Protein AF-A0A835IM68-F1 (afdb_monomer_lite)

Radius of gyration: 23.25 Å; chains: 1; bounding box: 70×31×59 Å

Secondary structure (DSSP, 8-state):
-GGGS-S---SS--THHHHHHHHHHHHHHHHHHHHHHHHHHHHHHHHHHHHHHHHTT-S-SS-HHHHHHIIIIISHHHHHHHHTPPPPTTTTTSPP----HHHHHHHHHHHHHHHHTS---TTGGGSPPPPTTS-SS-HHHHHHHHHHHHHHHHGGG--

pLDDT: mean 71.85, std 14.04, range [32.81, 92.25]

Foldseek 3Di:
DVVVPDPDDDPPPDPVVVVVVVQVVLQQVVLVVVLVVLLVLVVVVVVVVQVVCVVVVHPGPDDVVRVCCCNPPVSVPVSVVSSPDDGDPCSVVDDDPDDPVVVCCLVPVLVVVLVVPPPDPPCPVVDDPDDPPPDPADPVSVVSSVVVNVVVSVVVVPD

InterPro domains:
  IPR006068 Cation-transporting P-type ATPase, C-terminal [PF00689] (60-96)
  IPR006068 Cation-transporting P-type ATPase, C-terminal [PF00689] (97-151)
  IPR023214 HAD superfamily [G3DSA:3.40.50.1000] (1-20)
  IPR023298 P-type ATPase, transmembrane domain superfamily [SSF81665] (25-96)
  IPR023298 P-type ATPase, transmembrane domain superfamily [SSF81665] (97-153)

Organism: NCBI:txid261450

Structure (mmCIF, N/CA/C/O backbone):
data_AF-A0A835IM68-F1
#
_entry.id   AF-A0A835IM68-F1
#
loop_
_atom_site.group_PDB
_atom_site.id
_atom_site.type_symbol
_atom_site.label_atom_id
_atom_site.label_alt_id
_atom_site.label_comp_id
_atom_site.label_asym_id
_atom_site.label_entity_id
_atom_site.label_seq_id
_atom_site.pdbx_PDB_ins_code
_atom_site.Cartn_x
_atom_site.Cartn_y
_atom_site.Cartn_z
_atom_site.occupancy
_atom_site.B_iso_or_equiv
_atom_site.auth_seq_id
_atom_site.auth_comp_id
_atom_site.auth_asym_id
_atom_site.auth_atom_id
_atom_site.pdbx_PDB_model_num
ATOM 1 N N . VAL A 1 1 ? 18.210 15.069 -28.637 1.00 78.31 1 VAL A N 1
ATOM 2 C CA . VAL A 1 1 ? 16.852 14.748 -29.146 1.00 78.31 1 VAL A CA 1
ATOM 3 C C . VAL A 1 1 ? 16.296 13.427 -28.615 1.00 78.31 1 VAL A C 1
ATOM 5 O O . VAL A 1 1 ? 15.538 13.490 -27.667 1.00 78.31 1 VAL A O 1
ATOM 8 N N . ALA A 1 2 ? 16.664 12.238 -29.125 1.00 81.75 2 ALA A N 1
ATOM 9 C CA . ALA A 1 2 ? 16.029 10.979 -28.680 1.00 81.75 2 ALA A CA 1
ATOM 10 C C . ALA A 1 2 ? 16.247 10.657 -27.185 1.00 81.75 2 ALA A C 1
ATOM 12 O O . ALA A 1 2 ? 15.293 10.318 -26.500 1.00 81.75 2 ALA A O 1
ATOM 13 N N . LYS A 1 3 ? 17.470 10.851 -26.662 1.00 84.69 3 LYS A N 1
ATOM 14 C CA . LYS A 1 3 ? 17.784 10.690 -25.225 1.00 84.69 3 LYS A CA 1
ATOM 15 C C . LYS A 1 3 ? 17.117 11.735 -24.319 1.00 84.69 3 LYS A C 1
ATOM 17 O O . LYS A 1 3 ? 16.941 11.489 -23.138 1.00 84.69 3 LYS A O 1
ATOM 22 N N . GLU A 1 4 ? 16.778 12.903 -24.859 1.00 86.44 4 GLU A N 1
ATOM 23 C CA . GLU A 1 4 ? 16.136 13.991 -24.101 1.00 86.44 4 GLU A CA 1
ATOM 24 C C . GLU A 1 4 ? 14.607 13.872 -24.110 1.00 86.44 4 GLU A C 1
ATOM 26 O O . GLU A 1 4 ? 13.940 14.514 -23.309 1.00 86.44 4 GLU A O 1
ATOM 31 N N . ALA A 1 5 ? 14.054 13.060 -25.016 1.00 90.75 5 ALA A N 1
ATOM 32 C CA . ALA A 1 5 ? 12.622 12.811 -25.147 1.00 90.75 5 ALA A CA 1
ATOM 33 C C . ALA A 1 5 ? 12.160 11.519 -24.442 1.00 90.75 5 ALA A C 1
ATOM 35 O O . ALA A 1 5 ? 10.974 11.206 -24.476 1.00 90.75 5 ALA A O 1
ATOM 36 N N . SER A 1 6 ? 13.076 10.744 -23.854 1.00 88.12 6 SER A N 1
ATOM 37 C CA . SER A 1 6 ? 12.798 9.450 -23.219 1.00 88.12 6 SER A CA 1
ATOM 38 C C . SER A 1 6 ? 12.772 9.544 -21.691 1.00 88.12 6 SER A C 1
ATOM 40 O O . SER A 1 6 ? 13.704 10.093 -21.110 1.00 88.12 6 SER A O 1
ATOM 42 N N . ASP A 1 7 ? 11.787 8.909 -21.045 1.00 92.25 7 ASP A N 1
ATOM 43 C CA . ASP A 1 7 ? 11.681 8.815 -19.573 1.00 92.25 7 ASP A CA 1
ATOM 44 C C . ASP A 1 7 ? 12.722 7.872 -18.934 1.00 92.25 7 ASP A C 1
ATOM 46 O O . ASP A 1 7 ? 12.962 7.910 -17.728 1.00 92.25 7 ASP A O 1
ATOM 50 N N . LEU A 1 8 ? 13.341 7.009 -19.744 1.00 88.75 8 LEU A N 1
ATOM 51 C CA . LEU A 1 8 ? 14.369 6.055 -19.338 1.00 88.75 8 LEU A CA 1
ATOM 52 C C . LEU A 1 8 ? 15.442 5.974 -20.431 1.00 88.75 8 LEU A C 1
ATOM 54 O O . LEU A 1 8 ? 15.125 5.729 -21.595 1.00 88.75 8 LEU A O 1
ATOM 58 N N . VAL A 1 9 ? 16.712 6.124 -20.050 1.00 91.12 9 VAL A N 1
ATOM 59 C CA . VAL A 1 9 ? 17.873 5.955 -20.937 1.00 91.12 9 VAL A CA 1
ATOM 60 C C . VAL A 1 9 ? 18.780 4.875 -20.362 1.00 91.12 9 VAL A C 1
ATOM 62 O O . VAL A 1 9 ? 19.132 4.921 -19.186 1.00 91.12 9 VAL A O 1
ATOM 65 N N . LEU A 1 10 ? 19.185 3.917 -21.196 1.00 92.12 10 LEU A N 1
ATOM 66 C CA . LEU A 1 10 ? 20.191 2.928 -20.821 1.00 92.12 10 LEU A CA 1
ATOM 67 C C . LEU A 1 10 ? 21.574 3.582 -20.846 1.00 92.12 10 LEU A C 1
ATOM 69 O O . LEU A 1 10 ? 21.976 4.156 -21.857 1.00 92.12 10 LEU A O 1
ATOM 73 N N . ALA A 1 11 ? 22.287 3.519 -19.725 1.00 91.44 11 ALA A N 1
ATOM 74 C CA . ALA A 1 11 ? 23.634 4.075 -19.615 1.00 91.44 11 ALA A CA 1
ATOM 75 C C . ALA A 1 11 ? 24.703 3.166 -20.249 1.00 91.44 11 ALA A C 1
ATOM 77 O O . ALA A 1 11 ? 25.773 3.642 -20.615 1.00 91.44 11 ALA A O 1
ATOM 78 N N . ASP A 1 12 ? 24.408 1.871 -20.363 1.00 91.56 12 ASP A N 1
ATOM 79 C CA . ASP A 1 12 ? 25.309 0.801 -20.795 1.00 91.56 12 ASP A CA 1
ATOM 80 C C . ASP A 1 12 ? 24.985 0.250 -22.197 1.00 91.56 12 ASP A C 1
ATOM 82 O O . ASP A 1 12 ? 25.613 -0.714 -22.632 1.00 91.56 12 ASP A O 1
ATOM 86 N N . ASP A 1 13 ? 23.998 0.834 -22.891 1.00 90.19 13 ASP A N 1
ATOM 87 C CA . ASP A 1 13 ? 23.469 0.396 -24.193 1.00 90.19 13 ASP A CA 1
ATOM 88 C C . ASP A 1 13 ? 23.094 -1.110 -24.255 1.00 90.19 13 ASP A C 1
ATOM 90 O O . ASP A 1 13 ? 23.002 -1.703 -25.333 1.00 90.19 13 ASP A O 1
ATOM 94 N N . ASN A 1 14 ? 22.830 -1.748 -23.103 1.00 92.19 14 ASN A N 1
ATOM 95 C CA . ASN A 1 14 ? 22.529 -3.177 -23.008 1.00 92.19 14 ASN A CA 1
ATOM 96 C C . ASN A 1 14 ? 21.030 -3.436 -22.788 1.00 92.19 14 ASN A C 1
ATOM 98 O O . ASN A 1 14 ? 20.471 -3.149 -21.731 1.00 92.19 14 ASN A O 1
ATOM 102 N N . PHE A 1 15 ? 20.370 -4.086 -23.751 1.00 91.38 15 PHE A N 1
ATOM 103 C CA . PHE A 1 15 ? 18.949 -4.442 -23.639 1.00 91.38 15 PHE A CA 1
ATOM 104 C C . PHE A 1 15 ? 18.629 -5.390 -22.469 1.00 91.38 15 PHE A C 1
ATOM 106 O O . PHE A 1 15 ? 17.493 -5.398 -21.992 1.00 91.38 15 PHE A O 1
ATOM 113 N N . SER A 1 16 ? 19.606 -6.148 -21.954 1.00 92.06 16 SER A N 1
ATOM 114 C CA . SER A 1 16 ? 19.422 -6.972 -20.749 1.00 92.06 16 SER A CA 1
ATOM 115 C C . SER A 1 16 ? 19.052 -6.136 -19.519 1.00 92.06 16 SER A C 1
ATOM 117 O O . SER A 1 16 ? 18.350 -6.629 -18.637 1.00 92.06 16 SER A O 1
ATOM 119 N N . THR A 1 17 ? 19.473 -4.872 -19.468 1.00 91.81 17 THR A N 1
ATOM 120 C CA . THR A 1 17 ? 19.184 -3.946 -18.366 1.00 91.81 17 THR A CA 1
ATOM 121 C C . THR A 1 17 ? 17.692 -3.625 -18.276 1.00 91.81 17 THR A C 1
ATOM 123 O O . THR A 1 17 ? 17.167 -3.458 -17.178 1.00 91.81 17 THR A O 1
ATOM 126 N N . ILE A 1 18 ? 16.962 -3.666 -19.399 1.00 90.62 18 ILE A N 1
ATOM 127 C CA . ILE A 1 18 ? 15.496 -3.530 -19.408 1.00 90.62 18 ILE A CA 1
ATOM 128 C C . ILE A 1 18 ? 14.841 -4.695 -18.662 1.00 90.62 18 ILE A C 1
ATOM 130 O O . ILE A 1 18 ? 13.904 -4.487 -17.895 1.00 90.62 18 ILE A O 1
ATOM 134 N N . VAL A 1 19 ? 15.333 -5.923 -18.854 1.00 90.75 19 VAL A N 1
ATOM 135 C CA . VAL A 1 19 ? 14.782 -7.104 -18.173 1.00 90.75 19 VAL A CA 1
ATOM 136 C C . VAL A 1 19 ? 14.965 -6.963 -16.665 1.00 90.75 19 VAL A C 1
ATOM 138 O O . VAL A 1 19 ? 13.987 -7.106 -15.932 1.00 90.75 19 VAL A O 1
ATOM 141 N N . SER A 1 20 ? 16.173 -6.607 -16.214 1.00 88.31 20 SER A N 1
ATOM 142 C CA . SER A 1 20 ? 16.473 -6.347 -14.799 1.00 88.31 20 SER A CA 1
ATOM 143 C C . SER A 1 20 ? 15.615 -5.217 -14.221 1.00 88.31 20 SER A C 1
ATOM 145 O O . SER A 1 20 ? 15.033 -5.384 -13.151 1.00 88.31 20 SER A O 1
ATOM 147 N N . ALA A 1 21 ? 15.444 -4.114 -14.957 1.00 89.44 21 ALA A N 1
ATOM 148 C CA . ALA A 1 21 ? 14.597 -2.996 -14.545 1.00 89.44 21 ALA A CA 1
ATOM 149 C C . ALA A 1 21 ? 13.120 -3.403 -14.386 1.00 89.44 21 ALA A C 1
ATOM 151 O O . ALA A 1 21 ? 12.444 -2.955 -13.462 1.00 89.44 21 ALA A O 1
ATOM 152 N N . VAL A 1 22 ? 12.608 -4.296 -15.242 1.00 89.81 22 VAL A N 1
ATOM 153 C CA . VAL A 1 22 ? 11.248 -4.843 -15.100 1.00 89.81 22 VAL A CA 1
ATOM 154 C C . VAL A 1 22 ? 11.131 -5.751 -13.869 1.00 89.81 22 VAL A C 1
ATOM 156 O O . VAL A 1 22 ? 10.099 -5.703 -13.195 1.00 89.81 22 VAL A O 1
ATOM 159 N N . VAL A 1 23 ? 12.159 -6.552 -13.547 1.00 88.50 23 VAL A N 1
ATOM 160 C CA . VAL A 1 23 ? 12.186 -7.359 -12.308 1.00 88.50 23 VAL A CA 1
ATOM 161 C C . VAL A 1 23 ? 12.057 -6.448 -11.088 1.00 88.50 23 VAL A C 1
ATOM 163 O O . VAL A 1 23 ? 11.187 -6.660 -10.240 1.00 88.50 23 VAL A O 1
ATOM 166 N N . GLU A 1 24 ? 12.890 -5.412 -11.026 1.00 88.56 24 GLU A N 1
ATOM 167 C CA . GLU A 1 24 ? 12.940 -4.472 -9.909 1.00 88.56 24 GLU A CA 1
ATOM 168 C C . GLU A 1 24 ? 11.653 -3.642 -9.805 1.00 88.56 24 GLU A C 1
ATOM 170 O O . GLU A 1 24 ? 11.061 -3.545 -8.730 1.00 88.56 24 GLU A O 1
ATOM 175 N N . GLY A 1 25 ? 11.124 -3.149 -10.929 1.00 88.31 25 GLY A N 1
ATOM 176 C CA . GLY A 1 25 ? 9.853 -2.421 -10.958 1.00 88.31 25 GLY A CA 1
ATOM 177 C C . GLY A 1 25 ? 8.672 -3.254 -10.445 1.00 88.31 25 GLY A C 1
ATOM 178 O O . GLY A 1 25 ? 7.821 -2.752 -9.706 1.00 88.31 25 GLY A O 1
ATOM 179 N N . ARG A 1 26 ? 8.630 -4.557 -10.763 1.00 85.69 26 ARG A N 1
ATOM 180 C CA . ARG A 1 26 ? 7.615 -5.471 -10.210 1.00 85.69 26 ARG A CA 1
ATOM 181 C C . ARG A 1 26 ? 7.799 -5.698 -8.709 1.00 85.69 26 ARG A C 1
ATOM 183 O O . ARG A 1 26 ? 6.800 -5.821 -7.997 1.00 85.69 26 ARG A O 1
ATOM 190 N N . ALA A 1 27 ? 9.040 -5.755 -8.226 1.00 84.81 27 ALA A N 1
ATOM 191 C CA . ALA A 1 27 ? 9.341 -5.908 -6.804 1.00 84.81 27 ALA A CA 1
ATOM 192 C C . ALA A 1 27 ? 8.857 -4.691 -6.005 1.00 84.81 27 ALA A C 1
ATOM 194 O O . ALA A 1 27 ? 8.093 -4.848 -5.053 1.00 84.81 27 ALA A O 1
ATOM 195 N N . ILE A 1 28 ? 9.183 -3.484 -6.479 1.00 85.81 28 ILE A N 1
ATOM 196 C CA . ILE A 1 28 ? 8.730 -2.218 -5.888 1.00 85.81 28 ILE A CA 1
ATOM 197 C C . ILE A 1 28 ? 7.199 -2.163 -5.834 1.00 85.81 28 ILE A C 1
ATOM 199 O O . ILE A 1 28 ? 6.630 -1.827 -4.797 1.00 85.81 28 ILE A O 1
ATOM 203 N N . TYR A 1 29 ? 6.508 -2.548 -6.913 1.00 83.56 29 TYR A N 1
ATOM 204 C CA . TYR A 1 29 ? 5.042 -2.569 -6.940 1.00 83.56 29 TYR A CA 1
ATOM 205 C C . TYR A 1 29 ? 4.442 -3.490 -5.863 1.00 83.56 29 TYR A C 1
ATOM 207 O O . TYR A 1 29 ? 3.502 -3.108 -5.158 1.00 83.56 29 TYR A O 1
ATOM 215 N N . ASN A 1 30 ? 4.985 -4.701 -5.711 1.00 79.31 30 ASN A N 1
ATOM 216 C CA . ASN A 1 30 ? 4.501 -5.660 -4.718 1.00 79.31 30 ASN A CA 1
ATOM 217 C C . ASN A 1 30 ? 4.745 -5.175 -3.285 1.00 79.31 30 ASN A C 1
ATOM 219 O O . ASN A 1 30 ? 3.839 -5.260 -2.449 1.00 79.31 30 ASN A O 1
ATOM 223 N N . ASN A 1 31 ? 5.923 -4.611 -3.025 1.00 83.69 31 ASN A N 1
ATOM 224 C CA . ASN A 1 31 ? 6.274 -4.031 -1.732 1.00 83.69 31 ASN A CA 1
ATOM 225 C C . ASN A 1 31 ? 5.371 -2.837 -1.402 1.00 83.69 31 ASN A C 1
ATOM 227 O O . ASN A 1 31 ? 4.790 -2.773 -0.319 1.00 83.69 31 ASN A O 1
ATOM 231 N N . MET A 1 32 ? 5.135 -1.950 -2.373 1.00 82.44 32 MET A N 1
ATOM 232 C CA . MET A 1 32 ? 4.243 -0.799 -2.218 1.00 82.44 32 MET A CA 1
ATOM 233 C C . MET A 1 32 ? 2.800 -1.225 -1.905 1.00 82.44 32 MET A C 1
ATOM 235 O O . MET A 1 32 ? 2.119 -0.599 -1.097 1.00 82.44 32 MET A O 1
ATOM 239 N N . LYS A 1 33 ? 2.324 -2.339 -2.466 1.00 78.00 33 LYS A N 1
ATOM 240 C CA . LYS A 1 33 ? 1.007 -2.894 -2.124 1.00 78.00 33 LYS A CA 1
ATOM 241 C C . LYS A 1 33 ? 0.939 -3.444 -0.696 1.00 78.00 33 LYS A C 1
ATOM 243 O O . LYS A 1 33 ? -0.130 -3.416 -0.084 1.00 78.00 33 LYS A O 1
ATOM 248 N N . ALA A 1 34 ? 2.027 -4.000 -0.167 1.00 73.38 34 ALA A N 1
ATOM 249 C CA . ALA A 1 34 ? 2.099 -4.405 1.237 1.00 73.38 34 ALA A CA 1
ATOM 250 C C . ALA A 1 34 ? 2.125 -3.178 2.161 1.00 73.38 34 ALA A C 1
ATOM 252 O O . ALA A 1 34 ? 1.339 -3.116 3.102 1.00 73.38 34 ALA A O 1
ATOM 253 N N . PHE A 1 35 ? 2.922 -2.169 1.810 1.00 81.38 35 PHE A N 1
ATOM 254 C CA . PHE A 1 35 ? 2.977 -0.872 2.485 1.00 81.38 35 PHE A CA 1
ATOM 255 C C . PHE A 1 35 ? 1.600 -0.196 2.582 1.00 81.38 35 PHE A C 1
ATOM 257 O O . PHE A 1 35 ? 1.148 0.140 3.675 1.00 81.38 35 PHE A O 1
ATOM 264 N N . ILE A 1 36 ? 0.882 -0.061 1.460 1.00 79.56 36 ILE A N 1
ATOM 265 C CA . ILE A 1 36 ? -0.449 0.567 1.436 1.00 79.56 36 ILE A CA 1
ATOM 266 C C . ILE A 1 36 ? -1.442 -0.217 2.306 1.00 79.56 36 ILE A C 1
ATOM 268 O O . ILE A 1 36 ? -2.222 0.384 3.043 1.00 79.56 36 ILE A O 1
ATOM 272 N N . ARG A 1 37 ? -1.409 -1.558 2.259 1.00 72.44 37 ARG A N 1
ATOM 273 C CA . ARG A 1 37 ? -2.273 -2.398 3.108 1.00 72.44 37 ARG A CA 1
ATOM 274 C C . ARG A 1 37 ? -1.979 -2.205 4.593 1.00 72.44 37 ARG A C 1
ATOM 276 O O . ARG A 1 37 ? -2.924 -2.116 5.370 1.00 72.44 37 ARG A O 1
ATOM 283 N N . TYR A 1 38 ? -0.704 -2.115 4.967 1.00 77.62 38 TYR A N 1
ATOM 284 C CA . TYR A 1 38 ? -0.294 -1.854 6.344 1.00 77.62 38 TYR A CA 1
ATOM 285 C C . TYR A 1 38 ? -0.819 -0.498 6.834 1.00 77.62 38 TYR A C 1
ATOM 287 O O . TYR A 1 38 ? -1.515 -0.458 7.846 1.00 77.62 38 TYR A O 1
ATOM 295 N N . MET A 1 39 ? -0.597 0.586 6.079 1.00 80.62 39 MET A N 1
ATOM 296 C CA . MET A 1 39 ? -1.063 1.921 6.485 1.00 80.62 39 MET A CA 1
ATOM 297 C C . MET A 1 39 ? -2.587 2.004 6.617 1.00 80.62 39 MET A C 1
ATOM 299 O O . MET A 1 39 ? -3.097 2.554 7.588 1.00 80.62 39 MET A O 1
ATOM 303 N N . ILE A 1 40 ? -3.337 1.434 5.666 1.00 80.81 40 ILE A N 1
ATOM 304 C CA . ILE A 1 40 ? -4.807 1.430 5.742 1.00 80.81 40 ILE A CA 1
ATOM 305 C C . ILE A 1 40 ? -5.278 0.625 6.960 1.00 80.81 40 ILE A C 1
ATOM 307 O O . ILE A 1 40 ? -6.190 1.056 7.663 1.00 80.81 40 ILE A O 1
ATOM 311 N N . SER A 1 41 ? -4.659 -0.527 7.231 1.00 77.12 41 SER A N 1
ATOM 312 C CA . SER A 1 41 ? -5.013 -1.364 8.380 1.00 77.12 41 SER A CA 1
ATOM 313 C C . SER A 1 41 ? -4.716 -0.679 9.716 1.00 77.12 41 SER A C 1
ATOM 315 O O . SER A 1 41 ? -5.540 -0.775 10.625 1.00 77.12 41 SER A O 1
ATOM 317 N N . SER A 1 42 ? -3.576 0.012 9.831 1.00 77.06 42 SER A N 1
ATOM 318 C CA . SER A 1 42 ? -3.186 0.754 11.039 1.00 77.06 42 SER A CA 1
ATOM 319 C C . SER A 1 42 ? -4.206 1.851 11.354 1.00 77.06 42 SER A C 1
ATOM 321 O O . SER A 1 42 ? -4.844 1.831 12.409 1.00 77.06 42 SER A O 1
ATOM 323 N N . ASN A 1 43 ? -4.494 2.705 10.365 1.00 81.25 43 ASN A N 1
ATOM 324 C CA . ASN A 1 43 ? -5.442 3.811 10.506 1.00 81.25 43 ASN A CA 1
ATOM 325 C C . ASN A 1 43 ? -6.855 3.329 10.883 1.00 81.25 43 ASN A C 1
ATOM 327 O O . ASN A 1 43 ? -7.547 3.960 11.680 1.00 81.25 43 ASN A O 1
ATOM 331 N N . VAL A 1 44 ? -7.307 2.200 10.324 1.00 79.56 44 VAL A N 1
ATOM 332 C CA . VAL A 1 44 ? -8.615 1.616 10.666 1.00 79.56 44 VAL A CA 1
ATOM 333 C C . VAL A 1 44 ? -8.621 1.059 12.092 1.00 79.56 44 VAL A C 1
ATOM 335 O O . VAL A 1 44 ? -9.597 1.261 12.817 1.00 79.56 44 VAL A O 1
ATOM 338 N N . GLY A 1 45 ? -7.550 0.377 12.509 1.00 79.50 45 GLY A N 1
ATOM 339 C CA . GLY A 1 45 ? -7.412 -0.143 13.871 1.00 79.50 45 GLY A CA 1
ATOM 340 C C . GLY A 1 45 ? -7.473 0.966 14.920 1.00 79.50 45 GLY A C 1
ATOM 341 O O . GLY A 1 45 ? -8.176 0.837 15.923 1.00 79.50 45 GLY A O 1
ATOM 342 N N . GLU A 1 46 ? -6.815 2.087 14.641 1.00 77.31 46 GLU A N 1
ATOM 343 C CA . GLU A 1 46 ? -6.828 3.271 15.490 1.00 77.31 46 GLU A CA 1
ATOM 344 C C . GLU A 1 46 ? -8.238 3.852 15.662 1.00 77.31 46 GLU A C 1
ATOM 346 O O . GLU A 1 46 ? -8.712 4.012 16.791 1.00 77.31 46 GLU A O 1
ATOM 351 N N . VAL A 1 47 ? -8.957 4.074 14.558 1.00 80.44 47 VAL A N 1
ATOM 352 C CA . VAL A 1 47 ? -10.336 4.589 14.582 1.00 80.44 47 VAL A CA 1
ATOM 353 C C . VAL A 1 47 ? -11.272 3.654 15.351 1.00 80.44 47 VAL A C 1
ATOM 355 O O . VAL A 1 47 ? -12.068 4.117 16.171 1.00 80.44 47 VAL A O 1
ATOM 358 N N . ILE A 1 48 ? -11.173 2.338 15.125 1.00 81.19 48 ILE A N 1
ATOM 359 C CA . ILE A 1 48 ? -11.985 1.345 15.843 1.00 81.19 48 ILE A CA 1
ATOM 360 C C . ILE A 1 48 ? -11.671 1.380 17.340 1.00 81.19 48 ILE A C 1
ATOM 362 O O . ILE A 1 48 ? -12.601 1.324 18.142 1.00 81.19 48 ILE A O 1
ATOM 366 N N . SER A 1 49 ? -10.396 1.497 17.722 1.00 78.44 49 SER A N 1
ATOM 367 C CA . SER A 1 49 ? -9.994 1.543 19.131 1.00 78.44 49 SER A CA 1
ATOM 368 C C . SER A 1 49 ? -10.609 2.739 19.863 1.00 78.44 49 SER A C 1
ATOM 370 O O . SER A 1 49 ? -11.250 2.556 20.896 1.00 78.44 49 SER A O 1
ATOM 372 N N . ILE A 1 50 ? -10.530 3.939 19.276 1.00 81.12 50 ILE A N 1
ATOM 373 C CA . ILE A 1 50 ? -11.098 5.163 19.855 1.00 81.12 50 ILE A CA 1
ATOM 374 C C . ILE A 1 50 ? -12.622 5.050 19.942 1.00 81.12 50 ILE A C 1
ATOM 376 O O . ILE A 1 50 ? -13.215 5.389 20.968 1.00 81.12 50 ILE A O 1
ATOM 380 N N . PHE A 1 51 ? -13.259 4.530 18.890 1.00 80.38 51 PHE A N 1
ATOM 381 C CA . PHE A 1 51 ? -14.701 4.311 18.864 1.00 80.38 51 PHE A CA 1
ATOM 382 C C . PHE A 1 51 ? -15.149 3.332 19.960 1.00 80.38 51 PHE A C 1
ATOM 384 O O . PHE A 1 51 ? -16.109 3.608 20.680 1.00 80.38 51 PHE A O 1
ATOM 391 N N . LEU A 1 52 ? -14.441 2.213 20.142 1.00 77.56 52 LEU A N 1
ATOM 392 C CA . LEU A 1 52 ? -14.779 1.219 21.161 1.00 77.56 52 LEU A CA 1
ATOM 393 C C . LEU A 1 52 ? -14.648 1.800 22.574 1.00 77.56 52 LEU A C 1
ATOM 395 O O . LEU A 1 52 ? -15.569 1.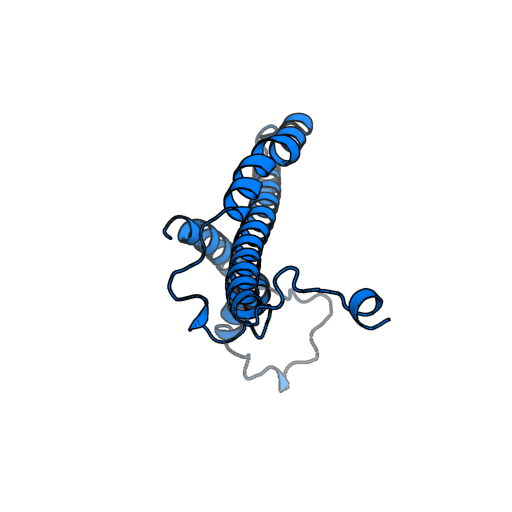669 23.377 1.00 77.56 52 LEU A O 1
ATOM 399 N N . THR A 1 53 ? -13.545 2.493 22.862 1.00 79.69 53 THR A N 1
ATOM 400 C CA . THR A 1 53 ? -13.313 3.145 24.158 1.00 79.69 53 THR A CA 1
ATOM 401 C C . THR A 1 53 ? -14.393 4.185 24.460 1.00 79.69 53 THR A C 1
ATOM 403 O O . THR A 1 53 ? -14.939 4.188 25.564 1.00 79.69 53 THR A O 1
ATOM 406 N N . ALA A 1 54 ? -14.773 4.997 23.466 1.00 79.81 54 ALA A N 1
ATOM 407 C CA . ALA A 1 54 ? -15.842 5.983 23.596 1.00 79.81 54 ALA A CA 1
ATOM 408 C C . ALA A 1 54 ? -17.217 5.334 23.844 1.00 79.81 54 ALA A C 1
ATOM 410 O O . ALA A 1 54 ? -17.969 5.797 24.700 1.00 79.81 54 ALA A O 1
ATOM 411 N N . THR A 1 55 ? -17.548 4.242 23.141 1.00 77.81 55 THR A N 1
ATOM 412 C CA . THR A 1 55 ? -18.834 3.533 23.324 1.00 77.81 55 THR A CA 1
ATOM 413 C C . THR A 1 55 ? -18.937 2.777 24.650 1.00 77.81 55 THR A C 1
ATOM 415 O O . THR A 1 55 ? -20.033 2.658 25.193 1.00 77.81 55 THR A O 1
ATOM 418 N N . LEU A 1 56 ? -17.818 2.289 25.193 1.00 82.12 56 LEU A N 1
ATOM 419 C CA . LEU A 1 56 ? -17.767 1.570 26.470 1.00 82.12 56 LEU A CA 1
ATOM 420 C C . LEU A 1 56 ? -17.631 2.501 27.689 1.00 82.12 56 LEU A C 1
ATOM 422 O O . LEU A 1 56 ? -17.645 2.017 28.819 1.00 82.12 56 LEU A O 1
ATOM 426 N N . GLY A 1 57 ? -17.501 3.819 27.485 1.00 77.06 57 GLY A N 1
ATOM 427 C CA . GLY A 1 57 ? -17.359 4.803 28.566 1.00 77.06 57 GLY A CA 1
ATOM 428 C C . GLY A 1 57 ? -16.058 4.663 29.365 1.00 77.06 57 GLY A C 1
ATOM 429 O O . GLY A 1 57 ? -15.980 5.121 30.504 1.00 77.06 57 GLY A O 1
ATOM 430 N N . ILE A 1 58 ? -15.053 4.000 28.788 1.00 76.62 58 ILE A N 1
ATOM 431 C CA . ILE A 1 58 ? -13.735 3.832 29.403 1.00 76.62 58 ILE A CA 1
ATOM 432 C C . ILE A 1 58 ? -12.989 5.170 29.259 1.00 76.62 58 ILE A C 1
ATOM 434 O O . ILE A 1 58 ? -13.081 5.790 28.196 1.00 76.62 58 ILE A O 1
ATOM 438 N N . PRO A 1 59 ? -12.263 5.643 30.290 1.00 68.69 59 PRO A N 1
ATOM 439 C CA . PRO A 1 59 ? -11.406 6.819 30.158 1.00 68.69 59 PRO A CA 1
ATOM 440 C C . PRO A 1 59 ? -10.435 6.678 28.975 1.00 68.69 59 PRO A C 1
ATOM 442 O O . PRO A 1 59 ? -10.015 5.571 28.638 1.00 68.69 59 PRO A O 1
ATOM 445 N N . GLU A 1 60 ? -10.130 7.812 28.338 1.00 62.62 60 GLU A N 1
ATOM 446 C CA . GLU A 1 60 ? -9.410 7.932 27.061 1.00 62.62 60 GLU A CA 1
ATOM 447 C C . GLU A 1 60 ? -8.228 6.951 26.939 1.00 62.62 60 GLU A C 1
ATOM 449 O O . GLU A 1 60 ? -7.278 7.003 27.717 1.00 62.62 60 GLU A O 1
ATOM 454 N N . TYR A 1 61 ? -8.294 6.050 25.948 1.00 62.66 61 TYR A N 1
ATOM 455 C CA . TYR A 1 61 ? -7.280 5.010 25.721 1.00 62.66 61 TYR A CA 1
ATOM 456 C C . TYR A 1 61 ? -5.965 5.597 25.189 1.00 62.66 61 TYR A C 1
ATOM 458 O O . TYR A 1 61 ? -4.890 5.140 25.569 1.00 62.66 61 TYR A O 1
ATOM 466 N N . LEU A 1 62 ? -6.046 6.629 24.342 1.00 68.88 62 LEU A N 1
ATOM 467 C CA . LEU A 1 62 ? -4.895 7.353 23.802 1.00 68.88 62 LEU A CA 1
ATOM 468 C C . LEU A 1 62 ? -5.162 8.857 23.835 1.00 68.88 62 LEU A C 1
ATOM 470 O O . LEU A 1 62 ? -6.158 9.335 23.295 1.00 68.88 62 LEU A O 1
ATOM 474 N N . ILE A 1 63 ? -4.234 9.607 24.428 1.00 78.50 63 ILE A N 1
ATOM 475 C CA . ILE A 1 63 ? -4.235 11.075 24.379 1.00 78.50 63 ILE A CA 1
ATOM 476 C C . ILE A 1 63 ? -3.927 11.494 2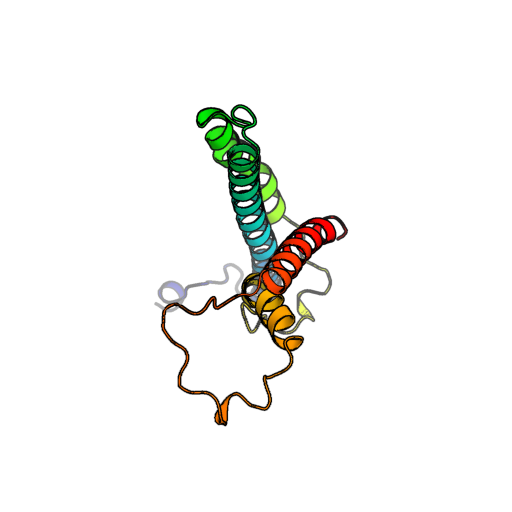2.927 1.00 78.50 63 ILE A C 1
ATOM 478 O O . ILE A 1 63 ? -3.074 10.859 22.300 1.00 78.50 63 ILE A O 1
ATOM 482 N N . PRO A 1 64 ? -4.507 12.583 22.380 1.00 79.00 64 PRO A N 1
ATOM 483 C CA . PRO A 1 64 ? -4.260 13.012 20.995 1.00 79.00 64 PRO A CA 1
ATOM 484 C C . PRO A 1 64 ? -2.774 13.127 20.609 1.00 79.00 64 PRO A C 1
ATOM 486 O O . PRO A 1 64 ? -2.391 12.851 19.476 1.00 79.00 64 PRO A O 1
ATOM 489 N N . VAL A 1 65 ? -1.911 13.483 21.564 1.00 84.31 65 VAL A N 1
ATOM 490 C CA . VAL A 1 65 ? -0.453 13.542 21.365 1.00 84.31 65 VAL A CA 1
ATOM 491 C C . VAL A 1 65 ? 0.167 12.153 21.173 1.00 84.31 65 VAL A C 1
ATOM 493 O O . VAL A 1 65 ? 1.057 11.989 20.344 1.00 84.31 65 VAL A O 1
ATOM 496 N N . GLN A 1 66 ? -0.297 11.143 21.911 1.00 81.06 66 GLN A N 1
ATOM 497 C CA . GLN A 1 66 ? 0.179 9.762 21.771 1.00 81.06 66 GLN A CA 1
ATOM 498 C C . GLN A 1 66 ? -0.262 9.167 20.433 1.00 81.06 66 GLN A C 1
ATOM 500 O O . GLN A 1 66 ? 0.515 8.486 19.776 1.00 81.06 66 GLN A O 1
ATOM 505 N N . LEU A 1 67 ? -1.479 9.500 20.008 1.00 82.69 67 LEU A N 1
ATOM 506 C CA . LEU A 1 67 ? -2.029 9.123 18.713 1.00 82.69 67 LEU A CA 1
ATOM 507 C C . LEU A 1 67 ? -1.198 9.673 17.541 1.00 82.69 67 LEU A C 1
ATOM 509 O O . LEU A 1 67 ? -0.834 8.954 16.610 1.00 82.69 67 LEU A O 1
ATOM 513 N N . LEU A 1 68 ? -0.836 10.957 17.627 1.00 84.12 68 LEU A N 1
ATOM 514 C CA . LEU A 1 68 ? 0.035 11.610 16.654 1.00 84.12 68 LEU A CA 1
ATOM 515 C C . LEU A 1 68 ? 1.423 10.955 16.623 1.00 84.12 68 LEU A C 1
ATOM 517 O O . LEU A 1 68 ? 1.984 10.748 15.550 1.00 84.12 68 LEU A O 1
ATOM 521 N N . LEU A 1 69 ? 1.973 10.616 17.792 1.00 83.94 69 LEU A N 1
ATOM 522 C CA . LEU A 1 69 ? 3.271 9.948 17.891 1.00 83.94 69 LEU A CA 1
ATOM 523 C C . LEU A 1 69 ? 3.257 8.552 17.263 1.00 83.94 69 LEU A C 1
ATOM 525 O O . LEU A 1 69 ? 4.224 8.199 16.591 1.00 83.94 69 LEU A O 1
ATOM 529 N N . VAL A 1 70 ? 2.176 7.787 17.423 1.00 82.19 70 VAL A N 1
ATOM 530 C CA . VAL A 1 70 ? 2.037 6.462 16.802 1.00 82.19 70 VAL A CA 1
ATOM 531 C C . VAL A 1 70 ? 2.041 6.570 15.274 1.00 82.19 70 VAL A C 1
ATOM 533 O O . VAL A 1 70 ? 2.892 5.959 14.627 1.00 82.19 70 VAL A O 1
ATOM 536 N N . ASN A 1 71 ? 1.194 7.428 14.699 1.00 82.00 71 ASN A N 1
ATOM 537 C CA . ASN A 1 71 ? 1.130 7.616 13.243 1.00 82.00 71 ASN A CA 1
ATOM 538 C C . ASN A 1 71 ? 2.426 8.189 12.649 1.00 82.00 71 ASN A C 1
ATOM 540 O O . ASN A 1 71 ? 2.848 7.806 11.560 1.00 82.00 71 ASN A O 1
ATOM 544 N N . LEU A 1 72 ? 3.060 9.140 13.343 1.00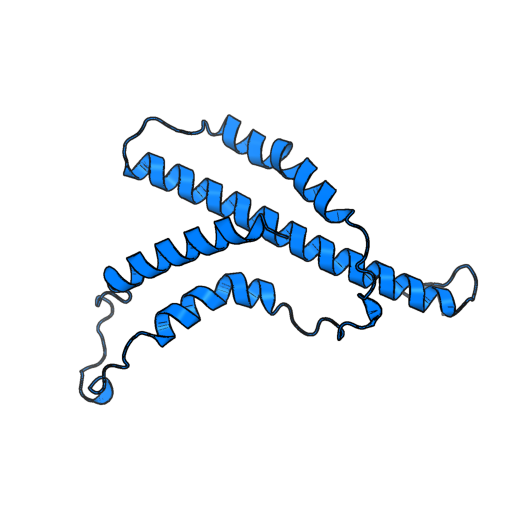 81.56 72 LEU A N 1
ATOM 545 C CA . LEU A 1 72 ? 4.225 9.846 12.810 1.00 81.56 72 LEU A CA 1
ATOM 546 C C . LEU A 1 72 ? 5.528 9.061 12.993 1.00 81.56 72 LEU A C 1
ATOM 548 O O . LEU A 1 72 ? 6.355 9.015 12.085 1.00 81.56 72 LEU A O 1
ATOM 552 N N . VAL A 1 73 ? 5.745 8.490 14.178 1.00 77.75 73 VAL A N 1
ATOM 553 C CA . VAL A 1 73 ? 7.041 7.916 14.573 1.00 77.75 73 VAL A CA 1
ATOM 554 C C . VAL A 1 73 ? 7.017 6.396 14.531 1.00 77.75 73 VAL A C 1
ATOM 556 O O . VAL A 1 73 ? 8.024 5.786 14.180 1.00 77.75 73 VAL A O 1
ATOM 559 N N . THR A 1 74 ? 5.899 5.770 14.892 1.00 75.56 74 THR A N 1
ATOM 560 C CA . THR A 1 74 ? 5.827 4.312 15.032 1.00 75.56 74 THR A CA 1
ATOM 561 C C . THR A 1 74 ? 5.455 3.623 13.727 1.00 75.56 74 THR A C 1
ATOM 563 O O . THR A 1 74 ? 6.021 2.573 13.442 1.00 75.56 74 THR A O 1
ATOM 566 N N . ASP A 1 75 ? 4.603 4.227 12.896 1.00 78.81 75 ASP A N 1
ATOM 567 C CA . ASP A 1 75 ? 4.201 3.632 11.614 1.00 78.81 75 ASP A CA 1
ATOM 568 C C . ASP A 1 75 ? 5.211 3.845 10.480 1.00 78.81 75 ASP A C 1
ATOM 570 O O . ASP A 1 75 ? 5.305 3.018 9.574 1.00 78.81 75 ASP A O 1
ATOM 574 N N . GLY A 1 76 ? 6.036 4.892 10.545 1.00 78.56 76 GLY A N 1
ATOM 575 C CA . GLY A 1 76 ? 7.048 5.183 9.524 1.00 78.56 76 GLY A CA 1
ATOM 576 C C . GLY A 1 76 ? 8.100 4.074 9.336 1.00 78.56 76 GLY A C 1
ATOM 577 O O . GLY A 1 76 ? 8.300 3.619 8.204 1.00 78.56 76 GLY A O 1
ATOM 578 N N . PRO A 1 77 ? 8.783 3.607 10.401 1.00 81.25 77 PRO A N 1
ATOM 579 C CA . PRO A 1 77 ? 9.843 2.603 10.288 1.00 81.25 77 PRO A CA 1
ATOM 580 C C . PRO A 1 77 ? 9.372 1.227 9.776 1.00 81.25 77 PRO A C 1
ATOM 582 O O . PRO A 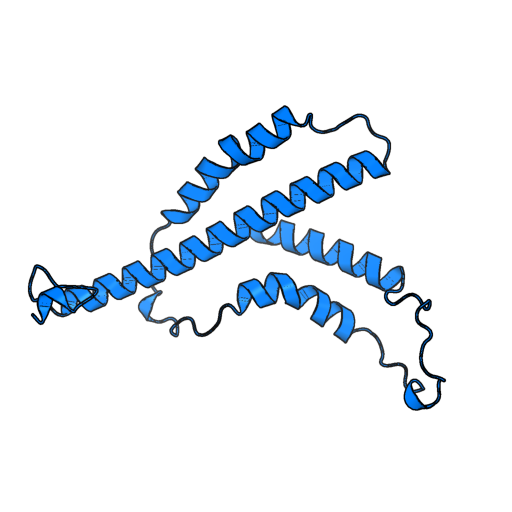1 77 ? 9.994 0.723 8.838 1.00 81.25 77 PRO A O 1
ATOM 585 N N . PRO A 1 78 ? 8.279 0.620 10.289 1.00 74.94 78 PRO A N 1
ATOM 586 C CA . PRO A 1 78 ? 7.748 -0.637 9.759 1.00 74.94 78 PRO A CA 1
ATOM 587 C C . PRO A 1 78 ? 7.286 -0.500 8.309 1.00 74.94 78 PRO A C 1
ATOM 589 O O . PRO A 1 78 ? 7.554 -1.372 7.483 1.00 74.94 78 PRO A O 1
ATOM 592 N N . ALA A 1 79 ? 6.642 0.619 7.971 1.00 75.62 79 ALA A N 1
ATOM 593 C CA . ALA A 1 79 ? 6.145 0.846 6.625 1.00 75.62 79 ALA A CA 1
ATOM 594 C C . ALA A 1 79 ? 7.307 1.032 5.627 1.00 75.62 79 ALA A C 1
ATOM 596 O O . ALA A 1 79 ? 7.308 0.449 4.543 1.00 75.62 79 ALA A O 1
ATOM 597 N N . THR A 1 80 ? 8.365 1.737 6.027 1.00 77.88 80 THR A N 1
ATOM 598 C CA . THR A 1 80 ? 9.590 1.861 5.225 1.00 77.88 80 THR A CA 1
ATOM 599 C C . THR A 1 80 ? 10.287 0.510 5.052 1.00 77.88 80 THR A C 1
ATOM 601 O O . THR A 1 80 ? 10.712 0.181 3.947 1.00 77.88 80 THR A O 1
ATOM 604 N N . ALA A 1 81 ? 10.347 -0.314 6.105 1.00 80.56 81 ALA A N 1
ATOM 605 C CA . ALA A 1 81 ? 10.930 -1.654 6.039 1.00 80.56 81 ALA A CA 1
ATOM 606 C C . ALA A 1 81 ? 10.198 -2.567 5.036 1.00 80.56 81 ALA A C 1
ATOM 608 O O . ALA A 1 81 ? 10.849 -3.287 4.281 1.00 80.56 81 ALA A O 1
ATOM 609 N N . LEU A 1 82 ? 8.864 -2.478 4.947 1.00 78.00 82 LEU A N 1
ATOM 610 C CA . LEU A 1 82 ? 8.069 -3.209 3.949 1.00 78.00 82 LEU A CA 1
ATOM 611 C C . LEU A 1 82 ? 8.387 -2.800 2.501 1.00 78.00 82 LEU A C 1
ATOM 613 O O . LEU A 1 82 ? 8.188 -3.598 1.584 1.00 78.00 82 LEU A O 1
ATOM 617 N N . GLY A 1 83 ? 8.894 -1.582 2.287 1.00 76.62 83 GLY A N 1
ATOM 618 C CA . GLY A 1 83 ? 9.330 -1.089 0.980 1.00 76.62 83 GLY A CA 1
ATOM 619 C C . GLY A 1 83 ? 10.575 -1.799 0.434 1.00 76.62 83 GLY A C 1
ATOM 620 O O . GLY A 1 83 ? 10.717 -1.923 -0.783 1.00 76.62 83 GLY A O 1
ATOM 621 N N . PHE A 1 84 ? 11.435 -2.318 1.316 1.00 80.25 84 PHE A N 1
ATOM 622 C CA . PHE A 1 84 ? 12.745 -2.894 0.975 1.00 80.25 84 PHE A CA 1
ATOM 623 C C . PHE A 1 84 ? 12.773 -4.427 0.935 1.00 80.25 84 PHE A C 1
ATOM 625 O O . PHE A 1 84 ? 13.848 -5.029 0.924 1.00 80.25 84 PHE A O 1
ATOM 632 N N . ASN A 1 85 ? 11.613 -5.081 0.894 1.00 79.31 85 ASN A N 1
ATOM 633 C CA . ASN A 1 85 ? 11.572 -6.535 0.807 1.00 79.31 85 ASN A CA 1
ATOM 634 C C . ASN A 1 85 ? 12.173 -7.047 -0.517 1.00 79.31 85 ASN A C 1
ATOM 636 O O . ASN A 1 85 ? 11.947 -6.451 -1.576 1.00 79.31 85 ASN A O 1
ATOM 640 N N . PRO A 1 86 ? 12.937 -8.154 -0.484 1.00 78.94 86 PRO A N 1
ATOM 641 C CA . PRO A 1 86 ? 13.543 -8.713 -1.683 1.00 78.94 86 PRO A CA 1
ATOM 642 C C . PRO A 1 86 ? 12.477 -9.168 -2.687 1.00 78.94 86 PRO A C 1
ATOM 644 O O . PRO A 1 86 ? 11.377 -9.585 -2.319 1.00 78.94 86 PRO A O 1
ATOM 647 N N . ALA A 1 87 ? 12.822 -9.103 -3.974 1.00 75.06 87 ALA A N 1
ATOM 648 C CA . ALA A 1 87 ? 11.954 -9.563 -5.048 1.00 75.06 87 ALA A CA 1
ATOM 649 C C . ALA A 1 87 ? 11.691 -11.075 -4.939 1.00 75.06 87 ALA A C 1
ATOM 651 O O . ALA A 1 87 ? 12.603 -11.863 -4.697 1.00 75.06 87 ALA A O 1
ATOM 652 N N . ASP A 1 88 ? 10.446 -11.482 -5.172 1.00 77.38 88 ASP A N 1
ATOM 653 C CA . ASP A 1 88 ? 10.067 -12.892 -5.261 1.00 77.38 88 ASP A CA 1
ATOM 654 C C . ASP A 1 88 ? 10.792 -13.575 -6.441 1.00 77.38 88 ASP A C 1
ATOM 656 O O . ASP A 1 88 ? 10.840 -13.035 -7.549 1.00 77.38 88 ASP A O 1
ATOM 660 N N . VAL A 1 89 ? 11.335 -14.775 -6.220 1.00 77.56 89 VAL A N 1
ATOM 661 C CA . VAL A 1 89 ? 12.081 -15.563 -7.219 1.00 77.56 89 VAL A CA 1
ATOM 662 C C . VAL A 1 89 ? 11.279 -15.828 -8.498 1.00 77.56 89 VAL A C 1
ATOM 664 O O . VAL A 1 89 ? 11.861 -15.902 -9.579 1.00 77.56 89 VAL A O 1
ATOM 667 N N . ASP A 1 90 ? 9.947 -15.894 -8.411 1.00 80.50 90 ASP A N 1
ATOM 668 C CA . ASP A 1 90 ? 9.063 -16.120 -9.563 1.00 80.50 90 ASP A CA 1
ATOM 669 C C . ASP A 1 90 ? 8.364 -14.839 -10.073 1.00 80.50 90 ASP A C 1
ATOM 671 O O . ASP A 1 90 ? 7.388 -14.904 -10.829 1.00 80.50 90 ASP A O 1
ATOM 675 N N . ILE A 1 91 ? 8.848 -13.642 -9.714 1.00 79.06 91 ILE A N 1
ATOM 676 C CA . ILE A 1 91 ? 8.171 -12.365 -10.023 1.00 79.06 91 ILE A CA 1
ATOM 677 C C . ILE A 1 91 ? 7.983 -12.086 -11.523 1.00 79.06 91 ILE A C 1
ATOM 679 O O . ILE A 1 91 ? 7.023 -11.422 -11.930 1.00 79.06 91 ILE A O 1
ATOM 683 N N . MET A 1 92 ? 8.867 -12.643 -12.351 1.00 84.50 92 MET A N 1
ATOM 684 C CA . MET A 1 92 ? 8.821 -12.531 -13.812 1.00 84.50 92 MET A CA 1
ATOM 685 C C . MET A 1 92 ? 7.878 -13.538 -14.470 1.00 84.50 92 MET A C 1
ATOM 687 O O . MET A 1 92 ? 7.432 -13.309 -15.591 1.00 84.50 92 MET A O 1
ATOM 691 N N . ARG A 1 93 ? 7.546 -14.637 -13.780 1.00 80.81 93 ARG A N 1
ATOM 692 C CA . ARG A 1 93 ? 6.610 -15.664 -14.268 1.00 80.81 93 ARG A CA 1
ATOM 693 C C . ARG A 1 93 ? 5.155 -15.324 -13.957 1.00 80.81 93 ARG A C 1
ATOM 695 O O . ARG A 1 93 ? 4.246 -15.895 -14.554 1.00 80.81 93 ARG A O 1
ATOM 702 N N . LYS A 1 94 ? 4.925 -14.386 -13.035 1.00 73.12 94 LYS A N 1
ATOM 703 C CA . LYS A 1 94 ? 3.590 -13.886 -12.705 1.00 73.12 94 LYS A CA 1
ATOM 704 C C . LYS A 1 94 ? 3.056 -13.022 -13.856 1.00 73.12 94 LYS A C 1
ATOM 706 O O . LYS A 1 94 ? 3.806 -12.186 -14.381 1.00 73.12 94 LYS A O 1
ATOM 711 N N . PRO A 1 95 ? 1.773 -13.179 -14.242 1.00 68.88 95 PRO A N 1
ATOM 712 C CA . PRO A 1 95 ? 1.167 -12.313 -15.247 1.00 68.88 95 PRO A CA 1
ATOM 713 C C . PRO A 1 95 ? 1.372 -10.846 -14.842 1.00 68.88 95 PRO A C 1
ATOM 715 O O . PRO A 1 95 ? 1.438 -10.557 -13.640 1.00 68.88 95 PRO A O 1
ATOM 718 N N . PRO A 1 96 ? 1.548 -9.919 -15.806 1.00 60.56 96 PRO A N 1
ATOM 719 C CA . PRO A 1 96 ? 1.636 -8.503 -15.474 1.00 60.56 96 PRO A CA 1
ATOM 720 C C . PRO A 1 96 ? 0.435 -8.150 -14.594 1.00 60.56 96 PRO A C 1
ATOM 722 O O . PRO A 1 96 ? -0.652 -8.674 -14.858 1.00 60.56 96 PRO A O 1
ATOM 725 N N . PRO A 1 97 ? 0.613 -7.332 -13.542 1.00 63.41 97 PRO A N 1
ATOM 726 C CA . PRO A 1 97 ? -0.488 -6.929 -12.689 1.00 63.41 97 PRO A CA 1
ATOM 727 C C . PRO A 1 97 ? -1.442 -6.060 -13.513 1.00 63.41 97 PRO A C 1
ATOM 729 O O . PRO A 1 97 ? -1.398 -4.836 -13.488 1.00 63.41 97 PRO A O 1
ATOM 732 N N . VAL A 1 98 ? -2.318 -6.700 -14.280 1.00 57.38 98 VAL A N 1
ATOM 733 C CA . VAL A 1 98 ? -3.592 -6.119 -14.646 1.00 57.38 98 VAL A CA 1
ATOM 734 C C . VAL A 1 98 ? -4.308 -6.006 -13.314 1.00 57.38 98 VAL A C 1
ATOM 736 O O . VAL A 1 98 ? -4.454 -7.010 -12.616 1.00 57.38 98 VAL A O 1
ATOM 739 N N . GLN A 1 99 ? -4.761 -4.795 -12.985 1.00 52.72 99 GLN A N 1
ATOM 740 C CA . GLN A 1 99 ? -5.764 -4.549 -11.950 1.00 52.72 99 GLN A CA 1
ATOM 741 C C . GLN A 1 99 ? -5.216 -4.341 -10.522 1.00 52.72 99 GLN A C 1
ATOM 743 O O . GLN A 1 99 ? -4.641 -5.216 -9.873 1.00 52.72 99 GLN A O 1
ATOM 748 N N . LEU A 1 100 ? -5.571 -3.181 -9.964 1.00 51.03 100 LEU A N 1
ATOM 749 C CA . LEU A 1 100 ? -5.709 -2.913 -8.527 1.00 51.03 100 LEU A CA 1
ATOM 750 C C . LEU A 1 100 ? -6.849 -3.767 -7.904 1.00 51.03 100 LEU A C 1
ATOM 752 O O . LEU A 1 100 ? -7.633 -3.299 -7.089 1.00 51.03 100 LEU A O 1
ATOM 756 N N . LEU A 1 101 ? -6.948 -5.052 -8.268 1.00 50.34 101 LEU A N 1
ATOM 757 C CA . LEU A 1 101 ? -8.047 -5.955 -7.903 1.00 50.34 101 LEU A CA 1
ATOM 758 C C . LEU A 1 101 ? -8.073 -6.292 -6.409 1.00 50.34 101 LEU A C 1
ATOM 760 O O . LEU A 1 101 ? -9.110 -6.662 -5.892 1.00 50.34 101 LEU A O 1
ATOM 764 N N . LEU A 1 102 ? -6.941 -6.181 -5.709 1.00 41.59 102 LEU A N 1
ATOM 765 C CA . LEU A 1 102 ? -6.798 -6.601 -4.308 1.00 41.59 102 LEU A CA 1
ATOM 766 C C . LEU A 1 102 ? -6.914 -5.457 -3.294 1.00 41.59 102 LEU A C 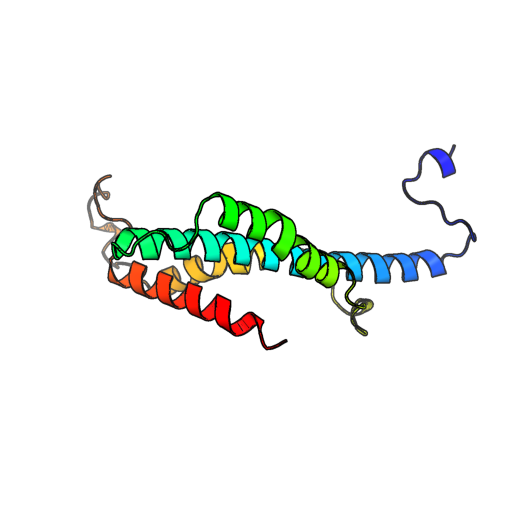1
ATOM 768 O O . LEU A 1 102 ? -7.252 -5.734 -2.150 1.00 41.59 102 LEU A O 1
ATOM 772 N N . VAL A 1 103 ? -6.699 -4.200 -3.707 1.00 53.44 103 VAL A N 1
ATOM 773 C CA . VAL A 1 103 ? -7.254 -3.058 -2.959 1.00 53.44 103 VAL A CA 1
ATOM 774 C C . VAL A 1 103 ? -8.773 -3.175 -3.034 1.00 53.44 103 VAL A C 1
ATOM 776 O O . VAL A 1 103 ? -9.393 -3.290 -1.992 1.00 53.44 103 VAL A O 1
ATOM 779 N N . ASN A 1 104 ? -9.328 -3.402 -4.228 1.00 48.44 104 ASN A N 1
ATOM 780 C CA . ASN A 1 104 ? -10.763 -3.623 -4.428 1.00 48.44 104 ASN A CA 1
ATOM 781 C C . ASN A 1 104 ? -11.301 -4.921 -3.774 1.00 48.44 104 ASN A C 1
ATOM 783 O O . ASN A 1 104 ? -12.445 -4.973 -3.360 1.00 48.44 104 ASN A O 1
ATOM 787 N N . LEU A 1 105 ? -10.517 -5.993 -3.607 1.00 49.03 105 LEU A N 1
ATOM 788 C CA . LEU A 1 105 ? -10.981 -7.211 -2.912 1.00 49.03 105 LEU A CA 1
ATOM 789 C C . LEU A 1 105 ? -10.981 -7.042 -1.386 1.00 49.03 105 LEU A C 1
ATOM 791 O O . LEU A 1 105 ? -11.825 -7.619 -0.709 1.00 49.03 105 LEU A O 1
ATOM 795 N N . VAL A 1 106 ? -10.043 -6.267 -0.838 1.00 52.44 106 VAL A N 1
ATOM 796 C CA . VAL A 1 106 ? -9.957 -5.991 0.605 1.00 52.44 106 VAL A CA 1
ATOM 797 C C . VAL A 1 106 ? -10.892 -4.840 1.013 1.00 52.44 106 VAL A C 1
ATOM 799 O O . VAL A 1 106 ? -11.425 -4.882 2.118 1.00 52.44 106 VAL A O 1
ATOM 802 N N . THR A 1 107 ? -11.172 -3.872 0.128 1.00 48.00 107 THR A N 1
ATOM 803 C CA . THR A 1 107 ? -12.158 -2.792 0.345 1.00 48.00 107 THR A CA 1
ATOM 804 C C . THR A 1 107 ? -13.584 -3.176 -0.069 1.00 48.00 107 THR A C 1
ATOM 806 O O . THR A 1 107 ? -14.528 -2.761 0.599 1.00 48.00 107 THR A O 1
ATOM 809 N N . ASP A 1 108 ? -13.760 -4.020 -1.097 1.00 48.19 108 ASP A N 1
ATOM 810 C CA . ASP A 1 108 ? -15.075 -4.305 -1.706 1.00 48.19 108 ASP A CA 1
ATOM 811 C C . ASP A 1 108 ? -15.497 -5.798 -1.634 1.00 48.19 108 ASP A C 1
ATOM 813 O O . ASP A 1 108 ? -16.655 -6.134 -1.892 1.00 48.19 108 ASP A O 1
ATOM 817 N N . GLY A 1 109 ? -14.612 -6.727 -1.241 1.00 64.38 109 GLY A N 1
ATOM 818 C CA . GLY A 1 109 ? -14.897 -8.175 -1.176 1.00 64.38 109 GLY A CA 1
ATOM 819 C C . GLY A 1 109 ? -15.759 -8.635 0.015 1.00 64.38 109 GLY A C 1
ATOM 820 O O . GLY A 1 109 ? -16.731 -9.375 -0.194 1.00 64.38 109 GLY A O 1
ATOM 821 N N . PRO A 1 110 ? -15.474 -8.211 1.263 1.00 65.38 110 PRO A N 1
ATOM 822 C CA . PRO A 1 110 ? -16.335 -8.495 2.412 1.00 65.38 110 PRO A CA 1
ATOM 823 C C . PRO A 1 110 ? -17.791 -8.004 2.242 1.00 65.38 110 PRO A C 1
ATOM 825 O O . PRO A 1 110 ? -18.694 -8.819 2.457 1.00 65.38 110 PRO A O 1
ATOM 828 N N . PRO A 1 111 ? -18.080 -6.766 1.773 1.00 53.62 111 PRO A N 1
ATOM 829 C CA . PRO A 1 111 ? -19.459 -6.344 1.505 1.00 53.62 111 PRO A CA 1
ATOM 830 C C . PRO A 1 111 ? -20.171 -7.164 0.433 1.00 53.62 111 PRO A C 1
ATOM 832 O O . PRO A 1 111 ? -21.321 -7.565 0.635 1.00 53.62 111 PRO A O 1
ATOM 835 N N . ALA A 1 112 ? -19.495 -7.468 -0.678 1.00 58.69 112 ALA A N 1
ATOM 836 C CA . ALA A 1 112 ? -20.073 -8.276 -1.749 1.00 58.69 112 ALA A CA 1
ATOM 837 C C . ALA A 1 112 ? -20.411 -9.706 -1.278 1.00 58.69 112 ALA A C 1
ATOM 839 O O . ALA A 1 112 ? -21.440 -10.271 -1.654 1.00 58.69 112 ALA A O 1
ATOM 840 N N . THR A 1 113 ? -19.588 -10.278 -0.397 1.00 58.19 113 THR A N 1
ATOM 841 C CA . THR A 1 113 ? -19.798 -11.626 0.155 1.00 58.19 113 THR A CA 1
ATOM 842 C C . THR A 1 113 ? -20.933 -11.657 1.182 1.00 58.19 113 THR A C 1
ATOM 844 O O . THR A 1 113 ? -21.719 -12.602 1.195 1.00 58.19 113 THR A O 1
ATOM 847 N N . VAL A 1 114 ? -21.077 -10.614 2.007 1.00 58.16 114 VAL A N 1
ATOM 848 C CA . VAL A 1 114 ? -22.177 -10.496 2.982 1.00 58.16 114 VAL A CA 1
ATOM 849 C C . VAL A 1 114 ? -23.532 -10.325 2.283 1.00 58.16 114 VAL A C 1
ATOM 851 O O . VAL A 1 114 ? -24.524 -10.910 2.720 1.00 58.16 114 VAL A O 1
ATOM 854 N N . LEU A 1 115 ? -23.576 -9.601 1.161 1.00 58.00 115 LEU A N 1
ATOM 855 C CA . LEU A 1 115 ? -24.784 -9.450 0.341 1.00 58.00 115 LEU A CA 1
ATOM 856 C C . LEU A 1 115 ? -25.159 -10.731 -0.423 1.00 58.00 115 LEU A C 1
ATOM 858 O O . LEU A 1 115 ? -26.343 -10.981 -0.631 1.00 58.00 115 LEU A O 1
ATOM 862 N N . ARG A 1 116 ? -24.187 -11.584 -0.780 1.00 59.97 116 ARG A N 1
ATOM 863 C CA . ARG A 1 116 ? -24.423 -12.858 -1.490 1.00 59.97 116 ARG A CA 1
ATOM 864 C C . ARG A 1 116 ? -25.253 -13.869 -0.690 1.00 59.97 116 ARG A C 1
ATOM 866 O O . ARG A 1 116 ? -25.927 -14.705 -1.284 1.00 59.97 116 ARG A O 1
ATOM 873 N N . PHE A 1 117 ? -25.195 -13.813 0.641 1.00 63.72 117 PHE A N 1
ATOM 874 C CA . PHE A 1 117 ? -25.957 -14.700 1.531 1.00 63.72 117 PHE A CA 1
ATOM 875 C C . PHE A 1 117 ? -27.264 -14.080 2.032 1.00 63.72 117 PHE A C 1
ATOM 877 O O . PHE A 1 117 ? -27.940 -14.673 2.873 1.00 63.72 117 PHE A O 1
ATOM 884 N N . ASN A 1 118 ? -27.620 -12.890 1.545 1.00 60.25 118 ASN A N 1
ATOM 885 C CA . ASN A 1 118 ? -28.938 -12.335 1.783 1.00 60.25 118 ASN A CA 1
ATOM 886 C C . ASN A 1 118 ? -29.894 -12.992 0.782 1.00 60.25 118 ASN A C 1
ATOM 888 O O . ASN A 1 118 ? -29.711 -12.857 -0.428 1.00 60.25 118 ASN A O 1
ATOM 892 N N . HIS A 1 119 ? -30.864 -13.767 1.271 1.00 63.19 119 HIS A N 1
ATOM 893 C CA . HIS A 1 119 ? -31.881 -14.331 0.391 1.00 63.19 119 HIS A CA 1
ATOM 894 C C . HIS A 1 119 ? -32.586 -13.168 -0.303 1.00 63.19 119 HIS A C 1
ATOM 896 O O . HIS A 1 119 ? -33.103 -12.272 0.362 1.00 63.19 119 HIS A O 1
ATOM 902 N N . ALA A 1 120 ? -32.570 -13.157 -1.636 1.00 59.81 120 ALA A N 1
ATOM 903 C CA . ALA A 1 120 ? -33.352 -12.190 -2.383 1.00 59.81 120 ALA A CA 1
ATOM 904 C C . ALA A 1 120 ? -34.814 -12.359 -1.955 1.00 59.81 120 ALA A C 1
ATOM 906 O O . ALA A 1 120 ? -35.373 -13.447 -2.097 1.00 59.81 120 ALA A O 1
ATOM 907 N N . ASP A 1 121 ? -35.405 -11.308 -1.387 1.00 65.44 121 ASP A N 1
ATOM 908 C CA . ASP A 1 121 ? -36.823 -11.288 -1.041 1.00 65.44 121 ASP A CA 1
ATOM 909 C C . ASP A 1 121 ? -37.604 -11.556 -2.339 1.00 65.44 121 ASP A C 1
ATOM 911 O O . ASP A 1 121 ? -37.738 -10.681 -3.197 1.00 65.44 121 ASP A O 1
ATOM 915 N N . VAL A 1 122 ? -38.106 -12.781 -2.503 1.00 70.88 122 VAL A N 1
ATOM 916 C CA . VAL A 1 122 ? -38.812 -13.238 -3.717 1.00 70.88 122 VAL A CA 1
ATOM 917 C C . VAL A 1 122 ? -40.050 -12.392 -4.035 1.00 70.88 122 VAL A C 1
ATOM 919 O O . VAL A 1 122 ? -40.503 -12.343 -5.176 1.00 70.88 122 VAL A O 1
ATOM 922 N N . ASP A 1 123 ? -40.528 -11.644 -3.042 1.00 69.25 123 ASP A N 1
ATOM 923 C CA . ASP A 1 123 ? -41.659 -10.730 -3.133 1.00 69.25 123 ASP A CA 1
ATOM 924 C C . ASP A 1 123 ? -41.263 -9.248 -3.300 1.00 69.25 123 ASP A C 1
ATOM 926 O O . ASP A 1 123 ? -42.136 -8.384 -3.236 1.00 69.25 123 ASP A O 1
ATOM 930 N N . ILE A 1 124 ? -39.984 -8.912 -3.547 1.00 59.84 124 ILE A N 1
ATOM 931 C CA . ILE A 1 124 ? -39.519 -7.520 -3.773 1.00 59.84 124 ILE A CA 1
ATOM 932 C C . ILE A 1 124 ? -40.345 -6.813 -4.847 1.00 59.84 124 ILE A C 1
ATOM 934 O O . ILE A 1 124 ? -40.731 -5.664 -4.662 1.00 59.84 124 ILE A O 1
ATOM 938 N N . MET A 1 125 ? -40.666 -7.507 -5.941 1.00 70.69 125 MET A N 1
ATOM 939 C CA . MET A 1 125 ? -41.423 -6.925 -7.055 1.00 70.69 125 MET A CA 1
ATOM 940 C C . MET A 1 125 ? -42.907 -6.690 -6.734 1.00 70.69 125 MET A C 1
ATOM 942 O O . MET A 1 125 ? -43.594 -6.017 -7.495 1.00 70.69 125 MET A O 1
ATOM 946 N N . ARG A 1 126 ? -43.417 -7.245 -5.626 1.00 80.25 126 ARG A N 1
ATOM 947 C CA . ARG A 1 126 ? -44.806 -7.071 -5.164 1.00 80.25 126 ARG A CA 1
ATOM 948 C C . ARG A 1 126 ? -44.924 -6.072 -4.015 1.00 80.25 126 ARG A C 1
ATOM 950 O O . ARG A 1 126 ? -46.036 -5.701 -3.646 1.00 80.25 126 ARG A O 1
ATOM 957 N N . LYS A 1 127 ? -43.797 -5.647 -3.438 1.00 67.81 127 LYS A N 1
ATOM 958 C CA . LYS A 1 127 ? -43.762 -4.665 -2.355 1.00 67.81 127 LYS A CA 1
ATOM 959 C C . LYS A 1 127 ? -43.762 -3.245 -2.940 1.00 67.81 127 LYS A C 1
ATOM 961 O O . LYS A 1 127 ? -43.116 -3.002 -3.959 1.00 67.81 127 LYS A O 1
ATOM 966 N N . PRO A 1 128 ? -44.471 -2.292 -2.311 1.00 75.31 128 PRO A N 1
ATOM 967 C CA . PRO A 1 128 ? -44.375 -0.890 -2.698 1.00 75.31 128 PRO A CA 1
ATOM 968 C C . PRO A 1 128 ? -42.927 -0.389 -2.544 1.00 75.31 128 PRO A C 1
ATOM 970 O O . PRO A 1 128 ? -42.184 -0.923 -1.713 1.00 75.31 128 PRO A O 1
ATOM 973 N N . PRO A 1 129 ? -42.514 0.627 -3.325 1.00 72.75 129 PRO A N 1
ATOM 974 C CA . PRO A 1 129 ? -41.156 1.154 -3.288 1.00 72.75 129 PRO A CA 1
ATOM 975 C C . PRO A 1 129 ? -40.762 1.554 -1.866 1.00 72.75 129 PRO A C 1
ATOM 977 O O . PRO A 1 129 ? -41.510 2.224 -1.149 1.00 72.75 129 PRO A O 1
ATOM 980 N N . ARG A 1 130 ? -39.579 1.084 -1.468 1.00 66.69 130 ARG A N 1
ATOM 981 C CA . ARG A 1 130 ? -39.030 1.227 -0.123 1.00 66.69 130 ARG A CA 1
ATOM 982 C C . ARG A 1 130 ? -38.922 2.705 0.250 1.00 66.69 130 ARG A C 1
ATOM 984 O O . ARG A 1 130 ? -38.457 3.514 -0.553 1.00 66.69 130 ARG A O 1
ATOM 991 N N . LYS A 1 131 ? -39.367 3.070 1.452 1.00 67.75 131 LYS A N 1
ATOM 992 C CA . LYS A 1 131 ? -39.332 4.465 1.904 1.00 67.75 131 LYS A CA 1
ATOM 993 C C . LYS A 1 131 ? -37.907 4.815 2.331 1.00 67.75 131 LYS A C 1
ATOM 995 O O . LYS A 1 131 ? -37.163 3.955 2.799 1.00 67.75 131 LYS A O 1
ATOM 1000 N N . SER A 1 132 ? -37.530 6.088 2.222 1.00 63.47 132 SER A N 1
ATOM 1001 C CA . SER A 1 132 ? -36.192 6.597 2.585 1.00 63.47 132 SER A CA 1
ATOM 1002 C C . SER A 1 132 ? -35.773 6.308 4.033 1.00 63.47 132 SER A C 1
ATOM 1004 O O . SER A 1 132 ? -34.597 6.417 4.361 1.00 63.47 132 SER A O 1
ATOM 1006 N N . ASN A 1 133 ? -36.725 5.934 4.891 1.00 64.12 133 ASN A N 1
ATOM 1007 C CA . ASN A 1 133 ? -36.525 5.730 6.322 1.00 64.12 133 ASN A CA 1
ATOM 1008 C C . ASN A 1 133 ? -36.415 4.235 6.698 1.00 64.12 133 ASN A C 1
ATOM 1010 O O . ASN A 1 133 ? -36.287 3.912 7.877 1.00 64.12 133 ASN A O 1
ATOM 1014 N N . ASP A 1 134 ? -36.469 3.317 5.726 1.00 60.81 134 ASP A N 1
ATOM 1015 C CA . ASP A 1 134 ? -36.411 1.873 5.974 1.00 60.81 134 ASP A CA 1
ATOM 1016 C C . ASP A 1 134 ? -34.954 1.391 6.113 1.00 60.81 134 ASP A C 1
ATOM 1018 O O . ASP A 1 134 ? -34.189 1.404 5.145 1.00 60.81 134 ASP A O 1
ATOM 1022 N N . ALA A 1 135 ? -34.580 0.873 7.287 1.00 57.34 135 ALA A N 1
ATOM 1023 C CA . ALA A 1 135 ? -33.210 0.482 7.654 1.00 57.34 135 ALA A CA 1
ATOM 1024 C C . ALA A 1 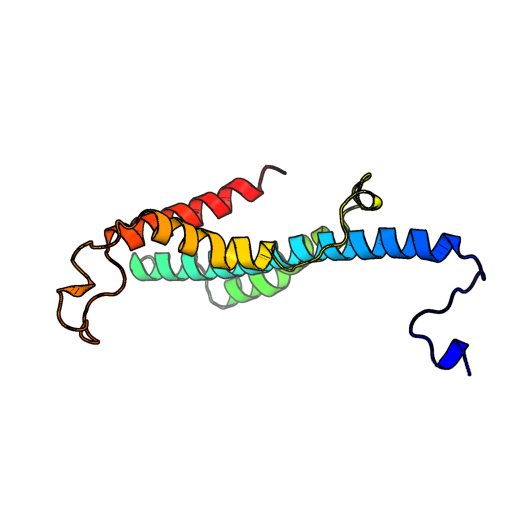135 ? -32.508 -0.437 6.630 1.00 57.34 135 ALA A C 1
ATOM 1026 O O . ALA A 1 135 ? -32.812 -1.628 6.532 1.00 57.34 135 ALA A O 1
ATOM 1027 N N . LEU A 1 136 ? -31.563 0.122 5.860 1.00 60.06 136 LEU A N 1
ATOM 1028 C CA . LEU A 1 136 ? -30.855 -0.542 4.751 1.00 60.06 136 LEU A CA 1
ATOM 1029 C C . LEU A 1 136 ? -30.068 -1.793 5.177 1.00 60.06 136 LEU A C 1
ATOM 1031 O O . LEU A 1 136 ? -29.874 -2.698 4.369 1.00 60.06 136 LEU A O 1
ATOM 1035 N N . ILE A 1 137 ? -29.635 -1.857 6.439 1.00 61.03 137 ILE A N 1
ATOM 1036 C CA . ILE A 1 137 ? -28.811 -2.940 6.980 1.00 61.03 137 ILE A CA 1
ATOM 1037 C C . ILE A 1 137 ? -29.464 -3.460 8.264 1.00 61.03 137 ILE A C 1
ATOM 1039 O O . ILE A 1 137 ? -29.645 -2.721 9.228 1.00 61.03 137 ILE A O 1
ATOM 1043 N N . ASN A 1 138 ? -29.827 -4.744 8.268 1.00 64.06 138 ASN A N 1
ATOM 1044 C CA . ASN A 1 138 ? -30.364 -5.429 9.445 1.00 64.06 138 ASN A CA 1
ATOM 1045 C C . ASN A 1 138 ? -29.242 -5.645 10.482 1.00 64.06 138 ASN A C 1
ATOM 1047 O O . ASN A 1 138 ? -28.100 -5.916 10.108 1.00 64.06 138 ASN A O 1
ATOM 1051 N N . TYR A 1 139 ? -29.564 -5.580 11.775 1.00 60.59 139 TYR A N 1
ATOM 1052 C CA . TYR A 1 139 ? -28.629 -5.764 12.893 1.00 60.59 139 TYR A CA 1
ATOM 1053 C C . TYR A 1 139 ? -27.820 -7.068 12.782 1.00 60.59 139 TYR A C 1
ATOM 1055 O O . TYR A 1 139 ? -26.627 -7.114 13.072 1.00 60.59 139 TYR A O 1
ATOM 1063 N N . TRP A 1 140 ? -28.450 -8.120 12.260 1.00 59.09 140 TRP A N 1
ATOM 1064 C CA . TRP A 1 140 ? -27.795 -9.397 11.980 1.00 59.09 140 TRP A CA 1
ATOM 1065 C C . TRP A 1 140 ? -26.734 -9.316 10.868 1.00 59.09 140 TRP A C 1
ATOM 1067 O O . TRP A 1 140 ? -25.663 -9.912 10.971 1.00 59.09 140 TRP A O 1
ATOM 1077 N N . VAL A 1 141 ? -27.002 -8.547 9.810 1.00 62.94 141 VAL A N 1
ATOM 1078 C CA . VAL A 1 141 ? -26.062 -8.313 8.700 1.00 62.94 141 VAL A CA 1
ATOM 1079 C C . VAL A 1 141 ? -24.896 -7.448 9.177 1.00 62.94 141 VAL A C 1
ATOM 1081 O O . VAL A 1 141 ? -23.746 -7.745 8.863 1.00 62.94 141 VAL A O 1
ATOM 1084 N N . PHE A 1 142 ? -25.186 -6.442 10.004 1.00 63.97 142 PHE A N 1
ATOM 1085 C CA . PHE A 1 142 ? -24.190 -5.581 10.637 1.00 63.97 142 PHE A CA 1
ATOM 1086 C C . PHE A 1 142 ? -23.223 -6.372 11.533 1.00 63.97 142 PHE A C 1
ATOM 1088 O O . PHE A 1 142 ? -22.007 -6.240 11.405 1.00 63.97 142 PHE A O 1
ATOM 1095 N N . PHE A 1 143 ? -23.745 -7.272 12.373 1.00 65.62 143 PHE A N 1
ATOM 1096 C CA . PHE A 1 143 ? -22.928 -8.119 13.245 1.00 65.62 143 PHE A CA 1
ATOM 1097 C C . PHE A 1 143 ? -21.972 -9.035 12.458 1.00 65.62 143 PHE A C 1
ATOM 1099 O O . PHE A 1 143 ? -20.792 -9.144 12.786 1.00 65.62 143 PHE A O 1
ATOM 1106 N N . ARG A 1 144 ? -22.440 -9.647 11.362 1.00 56.59 144 ARG A N 1
ATOM 1107 C CA . ARG A 1 144 ? -21.594 -10.488 10.489 1.00 56.59 144 ARG A CA 1
ATOM 1108 C C . ARG A 1 144 ? -20.518 -9.686 9.755 1.00 56.59 144 ARG A C 1
ATOM 1110 O O . ARG A 1 144 ? -19.421 -10.201 9.522 1.00 56.59 144 ARG A O 1
ATOM 1117 N N . TYR A 1 145 ? -20.827 -8.439 9.410 1.00 59.47 145 TYR A N 1
ATOM 1118 C CA . TYR A 1 145 ? -19.877 -7.513 8.804 1.00 59.47 145 TYR A CA 1
ATOM 1119 C C . TYR A 1 145 ? -18.722 -7.196 9.766 1.00 59.47 145 TYR A C 1
ATOM 1121 O O . TYR A 1 145 ? -17.557 -7.294 9.386 1.00 59.47 145 TYR A O 1
ATOM 1129 N N . LEU A 1 146 ? -19.042 -6.930 11.037 1.00 62.53 146 LEU A N 1
ATOM 1130 C CA . LEU A 1 146 ? -18.069 -6.645 12.096 1.00 62.53 146 LEU A CA 1
ATOM 1131 C C . LEU A 1 146 ? -17.098 -7.820 12.336 1.00 62.53 146 LEU A C 1
ATOM 1133 O O . LEU A 1 146 ? -15.886 -7.628 12.410 1.00 62.53 146 LEU A O 1
ATOM 1137 N N . VAL A 1 147 ? -17.618 -9.052 12.395 1.00 61.12 147 VAL A N 1
ATOM 1138 C CA . VAL A 1 147 ? -16.809 -10.267 12.621 1.00 61.12 147 VAL A CA 1
ATOM 1139 C C . VAL A 1 147 ? -15.871 -10.562 11.443 1.00 61.12 147 VAL A C 1
ATOM 1141 O O . VAL A 1 147 ? -14.734 -10.987 11.647 1.00 61.12 147 VAL A O 1
ATOM 1144 N N . SER A 1 148 ? -16.314 -10.305 10.210 1.00 56.47 148 SER A N 1
ATOM 1145 C CA . SER A 1 148 ? -15.506 -10.549 9.004 1.00 56.47 148 SER A CA 1
ATOM 1146 C C . SER A 1 148 ? -14.313 -9.590 8.902 1.00 56.47 148 SER A C 1
ATOM 1148 O O . SER A 1 148 ? -13.221 -10.004 8.512 1.00 56.47 148 SER A O 1
ATOM 1150 N N . ILE A 1 149 ? -14.495 -8.328 9.310 1.00 56.22 149 ILE A N 1
ATOM 1151 C CA . ILE A 1 149 ? -13.414 -7.332 9.387 1.00 56.22 149 ILE A CA 1
ATOM 1152 C C . ILE A 1 149 ? -12.354 -7.757 10.416 1.00 56.22 149 ILE A C 1
ATOM 1154 O O . ILE A 1 149 ? -11.160 -7.693 10.127 1.00 56.22 149 ILE A O 1
ATOM 1158 N N . LEU A 1 150 ? -12.775 -8.272 11.578 1.00 54.31 150 LEU A N 1
ATOM 1159 C CA . LEU A 1 150 ? -11.862 -8.768 12.616 1.00 54.31 150 LEU A CA 1
ATOM 1160 C C . LEU A 1 150 ? -11.014 -9.965 12.144 1.00 54.31 150 LEU A C 1
ATOM 1162 O O . LEU A 1 150 ? -9.812 -10.014 12.400 1.00 54.31 150 LEU A O 1
ATOM 1166 N N . TYR A 1 151 ? -11.613 -10.908 11.409 1.00 49.72 151 TYR A N 1
ATOM 1167 C CA . TYR A 1 151 ? -10.905 -12.078 10.870 1.00 49.72 151 TYR A CA 1
ATOM 1168 C C . TYR A 1 151 ? -9.870 -11.716 9.796 1.00 49.72 151 TYR A C 1
ATOM 1170 O O . TYR A 1 151 ? -8.779 -12.289 9.764 1.00 49.72 151 TYR A O 1
ATOM 1178 N N . SER A 1 152 ? -10.179 -10.740 8.938 1.00 48.38 152 SER A N 1
ATOM 1179 C CA . SER A 1 152 ? -9.256 -10.293 7.888 1.00 48.38 152 SER A CA 1
ATOM 1180 C C . SER A 1 152 ? -8.021 -9.571 8.452 1.00 48.38 152 SER A C 1
ATOM 1182 O O . SER A 1 152 ? -6.973 -9.551 7.807 1.00 48.38 152 SER A O 1
ATOM 1184 N N . CYS A 1 153 ? -8.127 -9.029 9.669 1.00 46.53 153 CYS A N 1
ATOM 1185 C CA . CYS A 1 153 ? -7.021 -8.426 10.410 1.00 46.53 153 CYS A CA 1
ATOM 1186 C C . CYS A 1 153 ? -6.070 -9.491 11.004 1.00 46.53 153 CYS A C 1
ATOM 1188 O O . CYS A 1 153 ? -4.856 -9.314 10.996 1.00 46.53 153 CYS A O 1
ATOM 1190 N N . HIS A 1 154 ? -6.593 -10.649 11.429 1.00 40.03 154 HIS A N 1
ATOM 1191 C CA . HIS A 1 154 ? -5.795 -11.725 12.039 1.00 40.03 154 HIS A CA 1
ATOM 1192 C C . HIS A 1 154 ? -4.994 -12.565 11.020 1.00 40.03 154 HIS A C 1
ATOM 1194 O O . HIS A 1 154 ? -3.893 -13.023 11.318 1.00 40.03 154 HIS A O 1
ATOM 1200 N N . SER A 1 155 ? -5.501 -12.746 9.794 1.00 38.28 155 SER A N 1
ATOM 1201 C CA . SER A 1 155 ? -4.879 -13.636 8.795 1.00 38.28 155 SER A CA 1
ATOM 1202 C C . SER A 1 155 ? -3.618 -13.079 8.109 1.00 38.28 155 SER A C 1
ATOM 1204 O O . SER A 1 155 ? -2.935 -13.834 7.419 1.00 38.28 155 SER A O 1
ATOM 1206 N N . ASN A 1 156 ? -3.288 -11.792 8.269 1.00 45.00 156 ASN A N 1
ATOM 1207 C CA . ASN A 1 156 ? -2.108 -11.179 7.636 1.00 45.00 156 ASN A CA 1
ATOM 1208 C C . ASN A 1 156 ? -0.795 -11.375 8.426 1.00 45.00 156 ASN A C 1
ATOM 1210 O O . ASN A 1 156 ? 0.252 -10.966 7.943 1.00 45.00 156 ASN A O 1
ATOM 1214 N N . HIS A 1 157 ? -0.821 -12.027 9.597 1.00 37.28 157 HIS A N 1
ATOM 1215 C CA . HIS A 1 157 ? 0.380 -12.361 10.385 1.00 37.28 157 HIS A CA 1
ATOM 1216 C C . HIS A 1 157 ? 1.016 -13.725 10.034 1.00 37.28 157 HIS A C 1
ATOM 1218 O O . HIS A 1 157 ? 1.960 -14.142 10.701 1.00 37.28 157 HIS A O 1
ATOM 1224 N N . ALA A 1 158 ? 0.507 -14.433 9.018 1.00 33.69 158 ALA A N 1
ATOM 1225 C CA . ALA A 1 158 ? 0.913 -15.805 8.688 1.00 33.69 158 ALA A CA 1
ATOM 1226 C C . ALA A 1 158 ? 1.622 -15.973 7.325 1.00 33.69 158 ALA A C 1
ATOM 1228 O O . ALA A 1 158 ? 1.708 -17.100 6.835 1.00 33.69 158 ALA A O 1
ATOM 1229 N N . ILE A 1 159 ? 2.118 -14.895 6.703 1.00 32.81 159 ILE A N 1
ATOM 1230 C CA . ILE A 1 159 ? 2.931 -14.962 5.472 1.00 32.81 159 ILE A CA 1
ATOM 1231 C C . ILE A 1 159 ? 4.111 -14.005 5.581 1.00 32.81 159 ILE A C 1
ATOM 1233 O O . ILE A 1 159 ? 3.853 -12.818 5.882 1.00 32.81 159 ILE A O 1
#

Sequence (159 aa):
VAKEASDLVLADDNFSTIVSAVVEGRAIYNNMKAFIRYMISSNVGEVISIFLTATLGIPEYLIPVQLLLVNLVTDGPPATALGFNPADVDIMRKPPPVQLLLVNLVTDGPPATVLRFNHADVDIMRKPPRKSNDALINYWVFFRYLVSILYSCHSNHAI